Protein AF-A0A1I6VZQ8-F1 (afdb_monomer_lite)

Secondary structure (DSSP, 8-state):
-GGGGGSS----EEEEEE-TT-HHHHHHHHHTT-EEEEEEEETTTEEEEEEEEESS--PPP---S-EEEETT-HHHHHHHHHTT-EEEEEEEETTEEEEEEE-

Sequence (103 aa):
MEQLKQSDHNYEYVCCTVAPFNIPSLKDKFAQGMEVAALKEKYSDRLRYVFVKELQSERQKEWVNIEKLLMSDIAGQQRLLAEGYRGYEMKFCDGEHWVGFGK

Foldseek 3Di:
DVVVLVDPDPDQKDKDKDAQPPVVVQVVCLVVQWKFLAWDADDPRGTIGITMDGPPDPDDDDFDPKDKDFSVPSVVVRVLSVVVWIFRDWDQDPNTIITITGD

Structure (mmCIF, N/CA/C/O backbone):
data_AF-A0A1I6VZQ8-F1
#
_entry.id   AF-A0A1I6VZQ8-F1
#
loop_
_atom_site.group_PDB
_atom_site.id
_atom_site.type_symbol
_atom_site.label_atom_id
_atom_site.label_alt_id
_atom_site.label_comp_id
_atom_site.label_asym_id
_atom_site.label_entity_id
_atom_site.label_seq_id
_atom_site.pdbx_PDB_ins_code
_atom_site.Cartn_x
_atom_site.Cartn_y
_atom_site.Cartn_z
_atom_site.occupancy
_atom_site.B_iso_or_equiv
_atom_site.auth_seq_id
_atom_site.auth_comp_id
_atom_site.auth_asym_id
_atom_site.auth_atom_id
_atom_site.pdbx_PDB_model_num
ATOM 1 N N . MET A 1 1 ? -12.305 12.278 6.247 1.00 63.19 1 MET A N 1
ATOM 2 C CA . MET A 1 1 ? -13.120 11.190 6.837 1.00 63.19 1 MET A CA 1
ATOM 3 C C . MET A 1 1 ? -13.920 11.607 8.066 1.00 63.19 1 MET A C 1
ATOM 5 O O . MET A 1 1 ? -14.862 10.902 8.383 1.00 63.19 1 MET A O 1
ATOM 9 N N . GLU A 1 2 ? -13.631 12.741 8.713 1.00 67.38 2 GLU A N 1
ATOM 10 C CA . GLU A 1 2 ? -14.380 13.180 9.908 1.00 67.38 2 GLU A CA 1
ATOM 11 C C . GLU A 1 2 ? -15.895 13.329 9.687 1.00 67.38 2 GLU A C 1
ATOM 13 O O . GLU A 1 2 ? -16.673 12.958 10.554 1.00 67.38 2 GLU A O 1
ATOM 18 N N . GLN A 1 3 ? -16.337 13.761 8.502 1.00 68.81 3 GLN A N 1
ATOM 19 C CA . GLN A 1 3 ? -17.770 13.852 8.182 1.00 68.81 3 GLN A CA 1
ATOM 20 C C . GLN A 1 3 ? -18.486 12.488 8.177 1.00 68.81 3 GLN A C 1
ATOM 22 O O . GLN A 1 3 ? -19.660 12.422 8.517 1.00 68.81 3 GLN A O 1
ATOM 27 N N . LEU A 1 4 ? -17.790 11.390 7.844 1.00 64.62 4 LEU A N 1
ATOM 28 C CA . LEU A 1 4 ? -18.366 10.035 7.882 1.00 64.62 4 LEU A CA 1
ATOM 29 C C . LEU A 1 4 ? -18.550 9.521 9.315 1.00 64.62 4 LEU A C 1
ATOM 31 O O . LEU A 1 4 ? -19.404 8.675 9.544 1.00 64.62 4 LEU A O 1
ATOM 35 N N . LYS A 1 5 ? -17.788 10.044 10.284 1.00 63.34 5 LYS A N 1
ATOM 36 C CA . LYS A 1 5 ? -17.992 9.729 11.706 1.00 63.34 5 LYS A CA 1
ATOM 37 C C . LYS A 1 5 ? -19.249 10.396 12.281 1.00 63.34 5 LYS A C 1
ATOM 39 O O . LYS A 1 5 ? -19.694 10.013 13.353 1.00 63.34 5 LYS A O 1
ATOM 44 N N . GLN A 1 6 ? -19.788 11.411 11.598 1.00 64.50 6 GLN A N 1
ATOM 45 C CA . GLN A 1 6 ? -20.920 12.227 12.056 1.00 64.50 6 GLN A CA 1
ATOM 46 C C . GLN A 1 6 ? -22.268 11.786 11.464 1.00 64.50 6 GLN A C 1
ATOM 48 O O . GLN A 1 6 ? -23.300 12.337 11.834 1.00 64.50 6 GLN A O 1
ATOM 53 N N . SER A 1 7 ? -22.277 10.829 10.531 1.00 63.03 7 SER A N 1
ATOM 54 C CA . SER A 1 7 ? -23.513 10.256 9.990 1.00 63.03 7 SER A CA 1
ATOM 55 C C . SER A 1 7 ? -24.046 9.136 10.888 1.00 63.03 7 SER A C 1
ATOM 57 O O . SER A 1 7 ? -23.254 8.306 11.322 1.00 63.03 7 SER A O 1
ATOM 59 N N . ASP A 1 8 ? -25.372 9.046 11.059 1.00 60.81 8 ASP A N 1
ATOM 60 C CA . ASP A 1 8 ? -26.119 7.985 11.783 1.00 60.81 8 ASP A CA 1
ATOM 61 C C . ASP A 1 8 ? -25.990 6.569 11.165 1.00 60.81 8 ASP A C 1
ATOM 63 O O . ASP A 1 8 ? -26.847 5.698 11.329 1.00 60.81 8 ASP A O 1
ATOM 67 N N . HIS A 1 9 ? -24.944 6.314 10.383 1.00 61.22 9 HIS A N 1
ATOM 68 C CA . HIS A 1 9 ? -24.734 5.049 9.704 1.00 61.22 9 HIS A CA 1
ATOM 69 C C . HIS A 1 9 ? -23.712 4.183 10.446 1.00 61.22 9 HIS A C 1
ATOM 71 O O . HIS A 1 9 ? -22.569 4.584 10.651 1.00 61.22 9 HIS A O 1
ATOM 77 N N . ASN A 1 10 ? -24.113 2.947 10.761 1.00 74.62 10 ASN A N 1
ATOM 78 C CA . ASN A 1 10 ? -23.308 1.910 11.421 1.00 74.62 10 ASN A CA 1
ATOM 79 C C . ASN A 1 10 ? -22.236 1.298 10.491 1.00 74.62 10 ASN A C 1
ATOM 81 O O . ASN A 1 10 ? -22.110 0.078 10.403 1.00 74.62 10 ASN A O 1
ATOM 85 N N . TYR A 1 11 ? -21.497 2.108 9.731 1.00 81.69 11 TYR A N 1
ATOM 86 C CA . TYR A 1 11 ? -20.400 1.592 8.915 1.00 81.69 11 TYR A CA 1
ATOM 87 C C . TYR A 1 11 ? -19.148 1.422 9.772 1.00 81.69 11 TYR A C 1
ATOM 89 O O . TYR A 1 11 ? -18.625 2.380 10.336 1.00 81.69 11 TYR A O 1
ATOM 97 N N . GLU A 1 12 ? -18.637 0.197 9.828 1.00 86.12 12 GLU A N 1
ATOM 98 C CA . GLU A 1 12 ? -17.405 -0.114 10.559 1.00 86.12 12 GLU A CA 1
ATOM 99 C C . GLU A 1 12 ? -16.156 0.150 9.710 1.00 86.12 12 GLU A C 1
ATOM 101 O O . GLU A 1 12 ? -15.122 0.568 10.228 1.00 86.12 12 GLU A O 1
ATOM 106 N N . TYR A 1 13 ? -16.264 -0.017 8.388 1.00 89.69 13 TYR A N 1
ATOM 107 C CA . TYR A 1 13 ? -15.141 0.092 7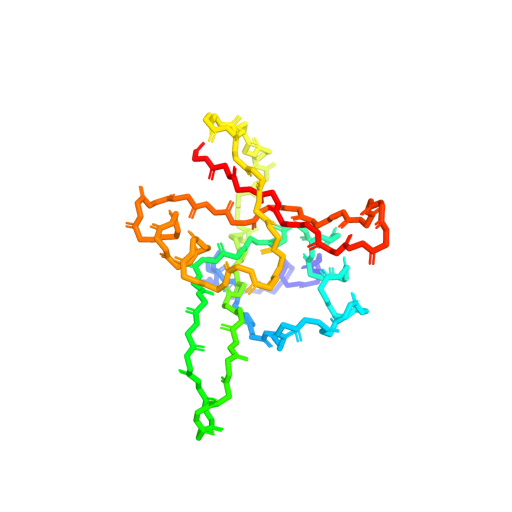.462 1.00 89.69 13 TYR A CA 1
ATOM 108 C C . TYR A 1 13 ? -15.468 0.958 6.248 1.00 89.69 13 TYR A C 1
ATOM 110 O O . TYR A 1 13 ? -16.563 0.899 5.689 1.00 89.69 13 TYR A O 1
ATOM 118 N N . VAL A 1 14 ? -14.464 1.695 5.777 1.00 91.94 14 VAL A N 1
ATOM 119 C CA . VAL A 1 14 ? -14.454 2.329 4.458 1.00 91.94 14 VAL A CA 1
ATOM 120 C C . VAL A 1 14 ? -13.366 1.697 3.598 1.00 91.94 14 VAL A C 1
ATOM 122 O O . VAL A 1 14 ? -12.226 1.527 4.031 1.00 91.94 14 VAL A O 1
ATOM 125 N N . CYS A 1 15 ? -13.718 1.361 2.359 1.00 95.19 15 CYS A N 1
ATOM 126 C CA . CYS A 1 15 ? -12.820 0.703 1.419 1.00 95.19 15 CYS A CA 1
ATOM 127 C C . CYS A 1 15 ? -12.726 1.495 0.117 1.00 95.19 15 CYS A C 1
ATOM 129 O O . CYS A 1 15 ? -13.716 2.042 -0.368 1.00 95.19 15 CYS A O 1
ATOM 131 N N . CYS A 1 16 ? -11.550 1.500 -0.502 1.00 96.00 16 CYS A N 1
ATOM 132 C CA . CYS A 1 16 ? -11.388 2.000 -1.864 1.00 96.00 16 CYS A CA 1
ATOM 133 C C . CYS A 1 16 ? -10.303 1.227 -2.607 1.00 96.00 16 CYS A C 1
ATOM 135 O O . CYS A 1 16 ? -9.499 0.520 -2.003 1.00 96.00 16 CYS A O 1
ATOM 137 N N . THR A 1 17 ? -10.259 1.365 -3.930 1.00 97.19 17 THR A N 1
ATOM 138 C CA . THR A 1 17 ? -9.188 0.774 -4.735 1.00 97.19 17 THR A CA 1
ATOM 139 C C . THR A 1 17 ? -8.362 1.836 -5.426 1.00 97.19 17 THR A C 1
ATOM 141 O O . THR A 1 17 ? -8.929 2.757 -6.009 1.00 97.19 17 THR A O 1
ATOM 144 N N . VAL A 1 18 ? -7.042 1.670 -5.430 1.00 97.31 18 VAL A N 1
ATOM 145 C CA . VAL A 1 18 ? -6.106 2.589 -6.087 1.00 97.31 18 VAL A CA 1
ATOM 146 C C . VAL A 1 18 ? -5.174 1.785 -6.988 1.00 97.31 18 VAL A C 1
ATOM 148 O O . VAL A 1 18 ? -4.749 0.687 -6.634 1.00 97.31 18 VAL A O 1
ATOM 151 N N . ALA A 1 19 ? -4.894 2.296 -8.186 1.00 96.44 19 ALA A N 1
ATOM 152 C CA . ALA A 1 19 ? -3.895 1.692 -9.062 1.00 96.44 19 ALA A CA 1
ATOM 153 C C . ALA A 1 19 ? -2.491 1.836 -8.445 1.00 96.44 19 ALA A C 1
ATOM 155 O O . ALA A 1 19 ? -2.189 2.909 -7.910 1.00 96.44 19 ALA A O 1
ATOM 156 N N . PRO A 1 20 ? -1.618 0.819 -8.545 1.00 94.31 20 PRO A N 1
ATOM 157 C CA . PRO A 1 20 ? -0.196 0.999 -8.277 1.00 94.31 20 PRO A CA 1
ATOM 158 C C . PRO A 1 20 ? 0.361 2.185 -9.068 1.00 94.31 20 PRO A C 1
ATOM 160 O O . PRO A 1 20 ? -0.128 2.494 -10.156 1.00 94.31 20 PRO A O 1
ATOM 163 N N . PHE A 1 21 ? 1.345 2.876 -8.497 1.00 95.62 21 PHE A N 1
ATOM 164 C CA . PHE A 1 21 ? 1.975 4.070 -9.073 1.00 95.62 21 PHE A CA 1
ATOM 165 C C . PHE A 1 21 ? 1.062 5.286 -9.310 1.00 95.62 21 PHE A C 1
ATOM 167 O O . PHE A 1 21 ? 1.536 6.318 -9.779 1.00 95.62 21 PHE A O 1
ATOM 174 N N . ASN A 1 22 ? -0.213 5.259 -8.903 1.00 97.12 22 ASN A N 1
ATOM 175 C CA . ASN A 1 22 ? -1.010 6.483 -8.781 1.00 97.12 22 ASN A CA 1
ATOM 176 C C . ASN A 1 22 ? -0.606 7.246 -7.504 1.00 97.12 22 ASN A C 1
ATOM 178 O O . ASN A 1 22 ? -1.339 7.280 -6.512 1.00 97.12 22 ASN A O 1
ATOM 182 N N . ILE A 1 23 ? 0.599 7.826 -7.526 1.00 97.12 23 ILE A N 1
ATOM 183 C CA . ILE A 1 23 ? 1.268 8.434 -6.367 1.00 97.12 23 ILE A CA 1
ATOM 184 C C . ILE A 1 23 ? 0.394 9.469 -5.640 1.00 97.12 23 ILE A C 1
ATOM 186 O O . ILE A 1 23 ? 0.340 9.403 -4.411 1.00 97.12 23 ILE A O 1
ATOM 190 N N . PRO A 1 24 ? -0.330 10.385 -6.320 1.00 97.62 24 PRO A N 1
ATOM 191 C CA . PRO A 1 24 ? -1.193 11.344 -5.630 1.00 97.62 24 PRO A CA 1
ATOM 192 C C . PRO A 1 24 ? -2.297 10.669 -4.810 1.00 97.62 24 PRO A C 1
ATOM 194 O O . PRO A 1 24 ? -2.488 11.004 -3.644 1.00 97.62 24 PRO A O 1
ATOM 197 N N . SER A 1 25 ? -2.987 9.680 -5.389 1.00 97.44 25 SER A N 1
ATOM 198 C CA . SER A 1 25 ? -4.045 8.954 -4.677 1.00 97.44 25 SER A CA 1
ATOM 199 C C . SER A 1 25 ? -3.490 8.107 -3.536 1.00 97.44 25 SER A C 1
ATOM 201 O O . SER A 1 25 ? -4.097 8.057 -2.474 1.00 97.44 25 SER A O 1
ATOM 203 N N . LEU A 1 26 ? -2.336 7.462 -3.726 1.00 97.69 26 LEU A N 1
ATOM 204 C CA . LEU A 1 26 ? -1.701 6.667 -2.674 1.00 97.69 26 LEU A CA 1
ATOM 205 C C . LEU A 1 26 ? -1.305 7.540 -1.480 1.00 97.69 26 LEU A C 1
ATOM 207 O O . LEU A 1 26 ? -1.657 7.209 -0.351 1.00 97.69 26 LEU A O 1
ATOM 211 N N . LYS A 1 27 ? -0.656 8.687 -1.728 1.00 96.75 27 LYS A N 1
ATOM 212 C CA . LYS A 1 27 ? -0.319 9.660 -0.677 1.00 96.75 27 LYS A CA 1
ATOM 213 C C . LYS A 1 27 ? -1.560 10.114 0.089 1.00 96.75 27 LYS A C 1
ATOM 215 O O . LYS A 1 27 ? -1.531 10.114 1.313 1.00 96.75 27 LYS A O 1
ATOM 220 N N . ASP A 1 28 ? -2.643 10.444 -0.617 1.00 96.69 28 ASP A N 1
ATOM 221 C CA . ASP A 1 28 ? -3.924 10.804 0.002 1.00 96.69 28 ASP A CA 1
ATOM 222 C C . ASP A 1 28 ? -4.470 9.678 0.898 1.00 96.69 28 ASP A C 1
ATOM 224 O O . ASP A 1 28 ? -4.833 9.923 2.047 1.00 96.69 28 ASP A O 1
ATOM 228 N N . LYS A 1 29 ? -4.482 8.423 0.425 1.00 96.38 29 LYS A N 1
ATOM 229 C CA . LYS A 1 29 ? -5.032 7.300 1.208 1.00 96.38 29 LYS A CA 1
ATOM 230 C C . LYS A 1 29 ? -4.196 6.977 2.442 1.00 96.38 29 LYS A C 1
ATOM 232 O O . LYS A 1 29 ? -4.769 6.820 3.519 1.00 96.38 29 LYS A O 1
ATOM 237 N N . PHE A 1 30 ? -2.871 6.954 2.318 1.00 95.94 30 PHE A N 1
ATOM 238 C CA . PHE A 1 30 ? -1.989 6.763 3.472 1.00 95.94 30 PHE A CA 1
ATOM 239 C C . PHE A 1 30 ? -2.087 7.928 4.468 1.00 95.94 30 PHE A C 1
ATOM 241 O O . PHE A 1 30 ? -2.174 7.687 5.668 1.00 95.94 30 PHE A O 1
ATOM 248 N N . ALA A 1 31 ? -2.169 9.181 4.002 1.00 93.94 31 ALA A N 1
ATOM 249 C CA . ALA A 1 31 ? -2.348 10.344 4.879 1.00 93.94 31 ALA A CA 1
ATOM 250 C C . ALA A 1 31 ? -3.684 10.313 5.643 1.00 93.94 31 ALA A C 1
ATOM 252 O O . ALA A 1 31 ? -3.772 10.804 6.766 1.00 93.94 31 ALA A O 1
ATOM 253 N N . GLN A 1 32 ? -4.720 9.698 5.067 1.00 91.75 32 GLN A N 1
ATOM 254 C CA . GLN A 1 32 ? -5.994 9.454 5.746 1.00 91.75 32 GLN A CA 1
ATOM 255 C C . GLN A 1 32 ? -5.957 8.255 6.711 1.00 91.75 32 GLN A C 1
ATOM 257 O O . GLN A 1 32 ? -6.990 7.940 7.309 1.00 91.75 32 GLN A O 1
ATOM 262 N N . GLY A 1 33 ? -4.807 7.596 6.883 1.00 92.00 33 GLY A N 1
ATOM 263 C CA . GLY A 1 33 ? -4.639 6.433 7.754 1.00 92.00 33 GLY A CA 1
ATOM 264 C C . GLY A 1 33 ? -5.305 5.172 7.209 1.00 92.00 33 GLY A C 1
ATOM 265 O O . GLY A 1 33 ? -5.749 4.335 7.988 1.00 92.00 33 GLY A O 1
ATOM 266 N N . MET A 1 34 ? -5.462 5.063 5.887 1.00 95.31 34 MET A N 1
ATOM 267 C CA . MET A 1 34 ? -5.932 3.827 5.266 1.00 95.31 34 MET A CA 1
ATOM 268 C C . MET A 1 34 ? -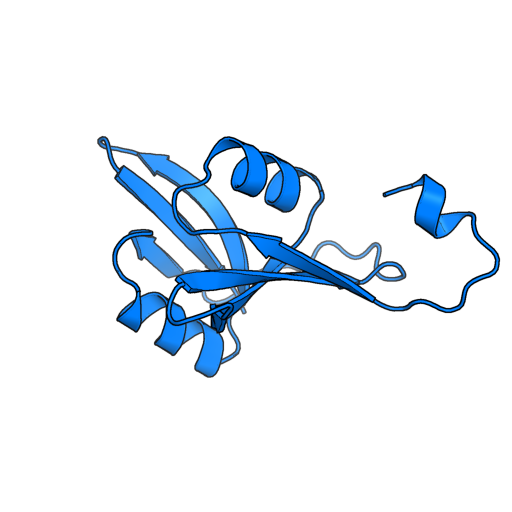4.774 2.847 5.073 1.00 95.31 34 MET A C 1
ATOM 270 O O . MET A 1 34 ? -3.651 3.242 4.768 1.00 95.31 34 MET A O 1
ATOM 274 N N . GLU A 1 35 ? -5.088 1.562 5.151 1.00 96.62 35 GLU A N 1
ATOM 275 C CA . GLU A 1 35 ? -4.137 0.461 5.027 1.00 96.62 35 GLU A CA 1
ATOM 276 C C . GLU A 1 35 ? -4.414 -0.354 3.768 1.00 96.62 35 GLU A C 1
ATOM 278 O O . GLU A 1 35 ? -5.566 -0.606 3.414 1.00 96.62 35 GLU A O 1
ATOM 283 N N . VAL A 1 36 ? -3.365 -0.835 3.109 1.00 98.00 36 VAL A N 1
ATOM 284 C CA . VAL A 1 36 ? -3.476 -1.807 2.025 1.00 98.00 36 VAL A CA 1
ATOM 285 C C . VAL A 1 36 ? -3.746 -3.184 2.619 1.00 98.00 36 VAL A C 1
ATOM 287 O O . VAL A 1 36 ? -2.901 -3.756 3.307 1.00 98.00 36 VAL A O 1
ATOM 290 N N . ALA A 1 37 ? -4.912 -3.737 2.296 1.00 97.62 37 ALA A N 1
ATOM 291 C CA . ALA A 1 37 ? -5.334 -5.064 2.720 1.00 97.62 37 ALA A CA 1
ATOM 292 C C . ALA A 1 37 ? -5.142 -6.149 1.650 1.00 97.62 37 ALA A C 1
ATOM 294 O O . ALA A 1 37 ? -5.114 -7.331 1.981 1.00 97.62 37 ALA A O 1
ATOM 295 N N . ALA A 1 38 ? -5.047 -5.765 0.375 1.00 97.81 38 ALA A N 1
ATOM 296 C CA . ALA A 1 38 ? -4.810 -6.685 -0.734 1.00 97.81 38 ALA A CA 1
ATOM 297 C C . ALA A 1 38 ? -4.235 -5.954 -1.955 1.00 97.81 38 ALA A C 1
ATOM 299 O O . ALA A 1 38 ? -4.493 -4.766 -2.154 1.00 97.81 38 ALA A O 1
ATOM 300 N N . LEU A 1 39 ? -3.535 -6.695 -2.813 1.00 98.00 39 LEU A N 1
ATOM 301 C CA . LEU A 1 39 ? -3.066 -6.263 -4.126 1.00 98.00 39 LEU A CA 1
ATOM 302 C C . LEU A 1 39 ? -3.511 -7.308 -5.151 1.00 98.00 39 LEU A C 1
ATOM 304 O O . LEU A 1 39 ? -2.994 -8.422 -5.168 1.00 98.00 39 LEU A O 1
ATOM 308 N N . LYS A 1 40 ? -4.528 -6.993 -5.955 1.00 96.00 40 LYS A N 1
ATOM 309 C CA . LYS A 1 40 ? -5.133 -7.966 -6.877 1.00 96.00 40 LYS A CA 1
ATOM 310 C C . LYS A 1 40 ? -5.678 -7.322 -8.138 1.00 96.00 40 LYS A C 1
ATOM 312 O O . LYS A 1 40 ? -5.955 -6.122 -8.159 1.00 96.00 40 LYS A O 1
ATOM 317 N N . GLU A 1 41 ? -5.846 -8.128 -9.173 1.00 94.62 41 GLU A N 1
ATOM 318 C CA . GLU A 1 41 ? -6.486 -7.711 -10.414 1.00 94.62 41 GLU A CA 1
ATOM 319 C C . GLU A 1 41 ? -7.977 -7.433 -10.196 1.00 94.62 41 GLU A C 1
ATOM 321 O O . GLU A 1 41 ? -8.686 -8.151 -9.483 1.00 94.62 41 GLU A O 1
ATOM 326 N N . LYS A 1 42 ? -8.444 -6.333 -10.782 1.00 87.62 42 LYS A N 1
ATOM 327 C CA . LYS A 1 42 ? -9.846 -5.916 -10.845 1.00 87.62 42 LYS A CA 1
ATOM 328 C C . LYS A 1 42 ? -10.075 -5.176 -12.160 1.00 87.62 42 LYS A C 1
ATOM 330 O O . LYS A 1 42 ? -9.142 -4.614 -12.716 1.00 87.62 42 LYS A O 1
ATOM 335 N N . TYR A 1 43 ? -11.326 -5.084 -12.608 1.00 84.62 43 TYR A N 1
ATOM 336 C CA . TYR A 1 43 ? -11.699 -4.289 -13.789 1.00 84.62 43 TYR A CA 1
ATOM 337 C C . TYR A 1 43 ? -10.894 -4.664 -15.050 1.00 84.62 43 TYR A C 1
ATOM 339 O O . TYR A 1 43 ? -10.235 -3.801 -15.631 1.00 84.62 43 TYR A O 1
ATOM 347 N N . SER A 1 44 ? -10.948 -5.944 -15.436 1.00 84.56 44 SER A N 1
ATOM 348 C CA . SER A 1 44 ? -10.229 -6.498 -16.595 1.00 84.56 44 SER A CA 1
ATOM 349 C C . SER A 1 44 ? -8.707 -6.390 -16.442 1.00 84.56 44 SER A C 1
ATOM 351 O O . SER A 1 44 ? -8.069 -5.543 -17.062 1.00 84.56 44 SER A O 1
ATOM 353 N N . ASP A 1 45 ? -8.151 -7.218 -15.553 1.00 83.81 45 ASP A N 1
ATOM 354 C CA . ASP A 1 45 ? -6.703 -7.433 -15.370 1.00 83.81 45 ASP A CA 1
ATOM 355 C C . ASP A 1 45 ? -5.909 -6.204 -14.899 1.00 83.81 45 ASP A C 1
ATOM 357 O O . ASP A 1 45 ? -4.680 -6.147 -14.952 1.00 83.81 45 ASP A O 1
ATOM 361 N N . ARG A 1 46 ? -6.597 -5.181 -14.378 1.00 91.44 46 ARG A N 1
ATOM 362 C CA . ARG A 1 46 ? -5.929 -4.005 -13.823 1.00 91.44 46 ARG A CA 1
ATOM 363 C C . ARG A 1 46 ? -5.597 -4.242 -12.365 1.00 91.44 46 ARG A C 1
ATOM 365 O O . ARG A 1 46 ? -6.476 -4.336 -11.508 1.00 91.44 46 ARG A O 1
ATOM 372 N N . LEU A 1 47 ? -4.309 -4.243 -12.064 1.00 96.19 47 LEU A N 1
ATOM 373 C CA . LEU A 1 47 ? -3.828 -4.374 -10.700 1.00 96.19 47 LEU A CA 1
ATOM 374 C C . LEU A 1 47 ? -4.325 -3.210 -9.823 1.00 96.19 47 LEU A C 1
ATOM 376 O O . LEU A 1 47 ? -4.294 -2.037 -10.223 1.00 96.19 47 LEU A O 1
ATOM 380 N N . ARG A 1 48 ? -4.831 -3.525 -8.629 1.00 97.75 48 ARG A N 1
ATOM 381 C CA . ARG A 1 48 ? -5.357 -2.556 -7.664 1.00 97.75 48 ARG A CA 1
ATOM 382 C C . ARG A 1 48 ? -4.933 -2.912 -6.248 1.00 97.75 48 ARG A C 1
ATOM 384 O O . ARG A 1 48 ? -5.162 -4.032 -5.791 1.00 97.75 48 ARG A O 1
ATOM 391 N N . TYR A 1 49 ? -4.432 -1.916 -5.529 1.00 98.25 49 TYR A N 1
ATOM 392 C CA . TYR A 1 49 ? -4.453 -1.945 -4.076 1.00 98.25 49 TYR A CA 1
ATOM 393 C C . TYR A 1 49 ? -5.890 -1.816 -3.594 1.00 98.25 49 TYR A C 1
ATOM 395 O O . TYR A 1 49 ? -6.640 -0.971 -4.085 1.00 98.25 49 TYR A O 1
ATOM 403 N N . VAL A 1 50 ? -6.266 -2.643 -2.628 1.00 97.88 50 VAL A N 1
ATOM 404 C CA . VAL A 1 50 ? -7.500 -2.511 -1.858 1.00 97.88 50 VAL A CA 1
ATOM 405 C C . VAL A 1 50 ? -7.128 -1.869 -0.534 1.00 97.88 50 VAL A C 1
ATOM 407 O O . VAL A 1 50 ? -6.495 -2.506 0.304 1.00 97.88 50 VAL A O 1
ATOM 410 N N . PHE A 1 51 ? -7.514 -0.611 -0.372 1.00 98.00 51 PHE A N 1
ATOM 411 C CA . PHE A 1 51 ? -7.374 0.117 0.876 1.00 98.00 51 PHE A CA 1
ATOM 412 C C . PHE A 1 51 ? -8.587 -0.116 1.767 1.00 98.00 51 PHE A C 1
ATOM 414 O O . PHE A 1 51 ? -9.716 -0.161 1.272 1.00 98.00 51 PHE A O 1
ATOM 421 N N . VAL A 1 52 ? -8.345 -0.202 3.067 1.00 95.69 52 VAL A N 1
ATOM 422 C CA . VAL A 1 52 ? -9.358 -0.281 4.116 1.00 95.69 52 VAL A CA 1
ATOM 423 C C . VAL A 1 52 ? -9.019 0.709 5.221 1.00 95.69 52 VAL A C 1
ATOM 425 O O . VAL A 1 52 ? -7.850 0.961 5.506 1.00 95.69 52 VAL A O 1
ATOM 428 N N . LYS A 1 53 ? -10.041 1.269 5.856 1.00 92.38 53 LYS A N 1
ATOM 429 C CA . LYS A 1 53 ? -9.904 1.948 7.137 1.00 92.38 53 LYS A CA 1
ATOM 430 C C . LYS A 1 53 ? -11.093 1.614 8.013 1.00 92.38 53 LYS A C 1
ATOM 432 O O . LYS A 1 53 ? -12.232 1.683 7.560 1.00 92.38 53 LYS A O 1
ATOM 437 N N . GLU A 1 54 ? -10.804 1.276 9.254 1.00 90.00 54 GLU A N 1
ATOM 438 C CA . GLU A 1 54 ? -11.803 1.126 10.301 1.00 90.00 54 GLU A CA 1
ATOM 439 C C . GLU A 1 54 ? -12.199 2.512 10.826 1.00 90.00 54 GLU A C 1
ATOM 441 O O . GLU A 1 54 ? -11.338 3.334 11.140 1.00 90.00 54 GLU A O 1
ATOM 446 N N . LEU A 1 55 ? -13.496 2.813 10.857 1.00 85.50 55 LEU A N 1
ATOM 447 C CA . LEU A 1 55 ? -14.001 4.151 11.189 1.00 85.50 55 LEU A CA 1
ATOM 448 C C . LEU A 1 55 ? -14.105 4.392 12.701 1.00 85.50 55 LEU A C 1
ATOM 450 O O . LEU A 1 55 ? -13.979 5.532 13.141 1.00 85.50 55 LEU A O 1
ATOM 454 N N . GLN A 1 56 ? -14.315 3.321 13.468 1.00 76.38 56 GLN A N 1
ATOM 455 C CA . GLN A 1 56 ? -14.545 3.341 14.919 1.00 76.38 56 GLN A CA 1
ATOM 456 C C . GLN A 1 56 ? -13.245 3.195 15.731 1.00 76.38 56 GLN A C 1
ATOM 458 O O . GLN A 1 56 ? -13.215 3.483 16.924 1.00 76.38 56 GLN A O 1
ATOM 463 N N . SER A 1 57 ? -12.157 2.749 15.097 1.00 68.62 57 SER A N 1
ATOM 464 C CA . SER A 1 57 ? -10.876 2.539 15.767 1.00 68.62 57 SER A CA 1
ATOM 465 C C . SER A 1 57 ? -10.023 3.803 15.686 1.00 68.62 57 SER A C 1
ATOM 467 O O . SER A 1 57 ? -9.436 4.116 14.652 1.00 68.62 57 SER A O 1
ATOM 469 N N . GLU A 1 58 ? -9.946 4.548 16.791 1.00 62.62 58 GLU A N 1
ATOM 470 C CA . GLU A 1 58 ? -9.007 5.675 16.944 1.00 62.62 58 GLU A CA 1
ATOM 471 C C . GLU A 1 58 ? -7.613 5.222 17.397 1.00 62.62 58 GLU A C 1
ATOM 473 O O . GLU A 1 58 ? -6.710 6.034 17.606 1.00 62.62 58 GLU A O 1
ATOM 478 N N . ARG A 1 59 ? -7.415 3.910 17.560 1.00 63.69 59 ARG A N 1
ATOM 479 C CA . ARG A 1 59 ? -6.162 3.363 18.060 1.00 63.69 59 ARG A CA 1
ATOM 480 C C . ARG A 1 59 ? -5.114 3.403 16.953 1.00 63.69 59 ARG A C 1
ATOM 482 O O . ARG A 1 59 ? -5.276 2.774 15.909 1.00 63.69 59 ARG A O 1
ATOM 489 N N . GLN A 1 60 ? -4.012 4.108 17.199 1.00 67.00 60 GLN A N 1
ATOM 490 C CA . GLN A 1 60 ? -2.818 3.960 16.374 1.00 67.00 60 GLN A CA 1
ATOM 491 C C . GLN A 1 60 ? -2.352 2.505 16.476 1.00 67.00 60 GLN A C 1
ATOM 493 O O . GLN A 1 60 ? -2.083 2.014 17.573 1.00 67.00 60 GLN A O 1
ATOM 498 N N . LYS A 1 61 ? -2.322 1.797 15.343 1.00 76.75 61 LYS A N 1
ATOM 499 C CA . LYS A 1 61 ? -1.769 0.445 15.293 1.00 76.75 61 LYS A CA 1
ATOM 500 C C . LYS A 1 61 ? -0.258 0.536 15.438 1.00 76.75 61 LYS A C 1
ATOM 502 O O . LYS A 1 61 ? 0.408 1.207 14.651 1.00 76.75 61 LYS A O 1
ATOM 507 N N . GLU A 1 62 ? 0.265 -0.139 16.449 1.00 86.38 62 GLU A N 1
ATOM 508 C CA . GLU A 1 62 ? 1.693 -0.388 16.570 1.00 86.38 62 GLU A CA 1
ATOM 509 C C . GLU A 1 62 ? 2.045 -1.537 15.629 1.00 86.38 62 GLU A C 1
ATOM 511 O O . GLU A 1 62 ? 1.620 -2.670 15.837 1.00 86.38 62 GLU A O 1
ATOM 516 N N . TRP A 1 63 ? 2.778 -1.225 14.564 1.00 91.69 63 TRP A N 1
ATOM 517 C CA . TRP A 1 63 ? 3.228 -2.219 13.598 1.00 91.69 63 TRP A CA 1
ATOM 518 C C . TRP A 1 63 ? 4.389 -3.027 14.169 1.00 91.69 63 TRP A C 1
ATOM 520 O O . TRP A 1 63 ? 5.420 -2.457 14.536 1.00 91.69 63 TRP A O 1
ATOM 530 N N . VAL A 1 64 ? 4.256 -4.351 14.178 1.00 91.81 64 VAL A N 1
ATOM 531 C CA . VAL A 1 64 ? 5.365 -5.272 14.447 1.00 91.81 64 VAL A CA 1
ATOM 532 C C . VAL A 1 64 ? 5.830 -5.933 13.150 1.00 91.81 64 VAL A C 1
ATOM 534 O O . VAL A 1 64 ? 5.133 -5.899 12.137 1.00 91.81 64 VAL A O 1
ATOM 537 N N . ASN A 1 65 ? 7.029 -6.526 13.170 1.00 93.56 65 ASN A N 1
ATOM 538 C CA . ASN A 1 65 ? 7.621 -7.234 12.027 1.00 93.56 65 ASN A CA 1
ATOM 539 C C . ASN A 1 65 ? 7.594 -6.397 10.737 1.00 93.56 65 ASN A C 1
ATOM 541 O O . ASN A 1 65 ? 6.974 -6.777 9.757 1.00 93.56 65 ASN A O 1
ATOM 545 N N . ILE A 1 66 ? 8.216 -5.218 10.747 1.00 96.31 66 ILE A N 1
ATOM 546 C CA . ILE A 1 66 ? 8.144 -4.295 9.610 1.00 96.31 66 ILE A CA 1
ATOM 547 C C . ILE A 1 66 ? 9.035 -4.773 8.459 1.00 96.31 66 ILE A C 1
ATOM 549 O O . ILE A 1 66 ? 10.241 -4.950 8.627 1.00 96.31 66 ILE A O 1
ATOM 553 N N . GLU A 1 67 ? 8.451 -4.871 7.269 1.00 97.56 67 GLU A N 1
ATOM 554 C CA . GLU A 1 67 ? 9.149 -5.136 6.012 1.00 97.56 67 GLU A CA 1
ATOM 555 C C . GLU A 1 67 ? 8.910 -4.000 5.016 1.00 97.56 67 GLU A C 1
ATOM 557 O O . GLU A 1 67 ? 7.869 -3.342 5.017 1.00 97.56 67 GLU A O 1
ATOM 562 N N . LYS A 1 68 ? 9.888 -3.743 4.147 1.00 97.25 68 LYS A N 1
ATOM 563 C CA . LYS A 1 68 ?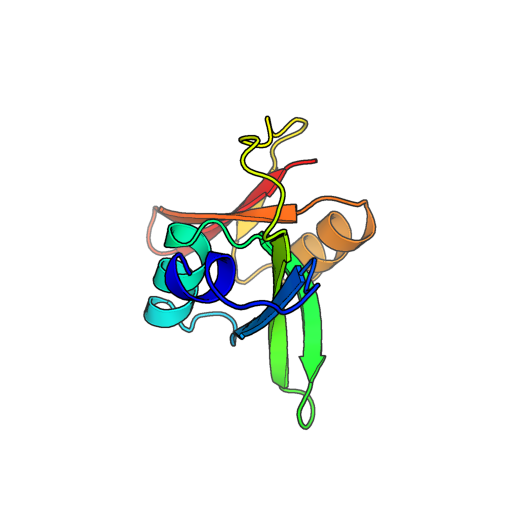 9.770 -2.751 3.074 1.00 97.25 68 LYS A CA 1
ATOM 564 C C . LYS A 1 68 ? 10.045 -3.432 1.754 1.00 97.25 68 LYS A C 1
ATOM 566 O O . LYS A 1 68 ? 11.107 -4.019 1.581 1.00 97.25 68 LYS A O 1
ATOM 571 N N . LEU A 1 69 ? 9.104 -3.309 0.830 1.00 98.12 69 LEU A N 1
ATOM 572 C CA . LEU A 1 69 ? 9.232 -3.855 -0.513 1.00 98.12 69 LEU A CA 1
ATOM 573 C C . LEU A 1 69 ? 9.109 -2.740 -1.539 1.00 98.12 69 LEU A C 1
ATOM 575 O O . LEU A 1 69 ? 8.405 -1.748 -1.322 1.00 98.12 69 LEU A O 1
ATOM 579 N N . LEU A 1 70 ? 9.779 -2.916 -2.672 1.00 98.06 70 LEU A N 1
ATOM 580 C CA . LEU A 1 70 ? 9.561 -2.065 -3.829 1.00 98.06 70 LEU A CA 1
ATOM 581 C C . LEU A 1 70 ? 8.099 -2.161 -4.264 1.00 98.06 70 LEU A C 1
ATOM 583 O O . LEU A 1 70 ? 7.513 -3.240 -4.299 1.00 98.06 70 LEU A O 1
ATOM 587 N N . MET A 1 71 ? 7.517 -1.034 -4.668 1.00 97.62 71 MET A N 1
ATOM 588 C CA . MET A 1 71 ? 6.161 -0.998 -5.218 1.00 97.62 71 MET A CA 1
ATOM 589 C C . MET A 1 71 ? 6.045 -1.844 -6.496 1.00 97.62 71 MET A C 1
ATOM 591 O O . MET A 1 71 ? 4.956 -2.323 -6.806 1.00 97.62 71 MET A O 1
ATOM 595 N N . SER A 1 72 ? 7.154 -2.040 -7.217 1.00 97.31 72 SER A N 1
ATOM 596 C CA . SER A 1 72 ? 7.264 -2.924 -8.382 1.00 97.31 72 SER A CA 1
ATOM 597 C C . SER A 1 72 ? 7.334 -4.413 -8.025 1.00 97.31 72 SER A C 1
ATOM 599 O O . SER A 1 72 ? 7.020 -5.240 -8.879 1.00 97.31 72 SER A O 1
ATOM 601 N N . ASP A 1 73 ? 7.680 -4.778 -6.785 1.00 98.12 73 ASP A N 1
ATOM 602 C CA . ASP A 1 73 ? 7.681 -6.169 -6.321 1.00 98.12 73 ASP A CA 1
ATOM 603 C C . ASP A 1 73 ? 6.254 -6.619 -5.981 1.00 98.12 73 ASP A C 1
ATOM 605 O O . ASP A 1 73 ? 5.830 -6.672 -4.826 1.00 98.12 73 ASP A O 1
ATOM 609 N N . ILE A 1 74 ? 5.462 -6.882 -7.019 1.00 97.69 74 ILE A N 1
ATOM 610 C CA . ILE A 1 74 ? 4.052 -7.256 -6.874 1.00 97.69 74 ILE A CA 1
ATOM 611 C C . ILE A 1 74 ? 3.910 -8.589 -6.134 1.00 97.69 74 ILE A C 1
ATOM 613 O O . ILE A 1 74 ? 3.057 -8.712 -5.254 1.00 97.69 74 ILE A O 1
ATOM 617 N N . ALA A 1 75 ? 4.759 -9.566 -6.459 1.00 98.12 75 ALA A N 1
ATOM 618 C CA . ALA A 1 75 ? 4.701 -10.902 -5.878 1.00 98.12 75 ALA A CA 1
ATOM 619 C C . ALA A 1 75 ? 5.061 -10.888 -4.385 1.00 98.12 75 ALA A C 1
ATOM 621 O O . ALA A 1 75 ? 4.338 -11.474 -3.577 1.00 98.12 75 ALA A O 1
ATOM 622 N N . GLY A 1 76 ? 6.124 -10.175 -3.996 1.00 98.31 76 GLY A N 1
ATOM 623 C CA . GLY A 1 76 ? 6.508 -10.027 -2.595 1.00 98.31 76 GLY A CA 1
ATOM 624 C C . GLY A 1 76 ? 5.430 -9.320 -1.777 1.00 98.31 76 GLY A C 1
ATOM 625 O O . GLY A 1 76 ? 5.070 -9.782 -0.694 1.00 98.31 76 GLY A O 1
ATOM 626 N N . GLN A 1 77 ? 4.838 -8.255 -2.322 1.00 98.56 77 GLN A N 1
ATOM 627 C CA . GLN A 1 77 ? 3.737 -7.555 -1.660 1.00 98.56 77 GLN A CA 1
ATOM 628 C C . GLN A 1 77 ? 2.510 -8.452 -1.484 1.00 98.56 77 GLN A C 1
ATOM 630 O O . GLN A 1 77 ? 1.923 -8.491 -0.405 1.00 98.56 77 GLN A O 1
ATOM 635 N N . GLN A 1 78 ? 2.120 -9.197 -2.522 1.00 98.44 78 GLN A N 1
ATOM 636 C CA . GLN A 1 78 ? 1.013 -10.152 -2.440 1.00 98.44 78 GLN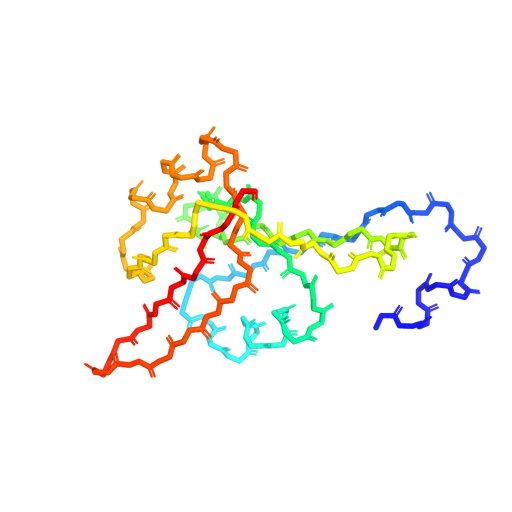 A CA 1
ATOM 637 C C . GLN A 1 78 ? 1.269 -11.237 -1.392 1.00 98.44 78 GLN A C 1
ATOM 639 O O . GLN A 1 78 ? 0.352 -11.576 -0.644 1.00 98.44 78 GLN A O 1
ATOM 644 N N . ARG A 1 79 ? 2.508 -11.734 -1.302 1.00 98.50 79 ARG A N 1
ATOM 645 C CA . ARG A 1 79 ? 2.925 -12.707 -0.289 1.00 98.50 79 ARG A CA 1
ATOM 646 C C . ARG A 1 79 ? 2.755 -12.153 1.127 1.00 98.50 79 ARG A C 1
ATOM 648 O O . ARG A 1 79 ? 2.044 -12.764 1.918 1.00 98.50 79 ARG A O 1
ATOM 655 N N . LEU A 1 80 ? 3.319 -10.981 1.434 1.00 98.38 80 LEU A N 1
ATOM 656 C CA . LEU A 1 80 ? 3.185 -10.377 2.769 1.00 98.38 80 LEU A CA 1
ATOM 657 C C . LEU A 1 80 ? 1.720 -10.109 3.137 1.00 98.38 80 LEU A C 1
ATOM 659 O O . LEU A 1 80 ? 1.286 -10.395 4.253 1.00 98.38 80 LEU A O 1
ATOM 663 N N . LEU A 1 81 ? 0.925 -9.618 2.181 1.00 98.12 81 LEU A N 1
ATOM 664 C CA . LEU A 1 81 ? -0.509 -9.394 2.380 1.00 98.12 81 LEU A CA 1
ATOM 665 C C . LEU A 1 81 ? -1.262 -10.699 2.692 1.00 98.12 81 LEU A C 1
ATOM 667 O O . LEU A 1 81 ? -2.176 -10.691 3.516 1.00 98.12 81 LEU A O 1
ATOM 671 N N . ALA A 1 82 ? -0.876 -11.822 2.077 1.00 97.69 82 ALA A N 1
ATOM 672 C CA . ALA A 1 82 ? -1.437 -13.141 2.376 1.00 97.69 82 ALA A CA 1
ATOM 673 C C . ALA A 1 82 ? -0.999 -13.683 3.752 1.00 97.69 82 ALA A C 1
ATOM 675 O O . ALA A 1 82 ? -1.770 -14.379 4.409 1.00 97.69 82 ALA A O 1
ATOM 676 N N . GLU A 1 83 ? 0.196 -13.320 4.224 1.00 97.44 83 GLU A N 1
ATOM 677 C CA . GLU A 1 83 ? 0.731 -13.664 5.556 1.00 97.44 83 GLU A CA 1
ATOM 678 C C . GLU A 1 83 ? 0.131 -12.810 6.700 1.00 97.44 83 GLU A C 1
ATOM 680 O O . GLU A 1 83 ? 0.438 -13.005 7.887 1.00 97.44 83 GLU A O 1
ATOM 685 N N . GLY A 1 84 ? -0.760 -11.876 6.353 1.00 96.50 84 GLY A N 1
ATOM 686 C CA . GLY A 1 84 ? -1.512 -11.036 7.283 1.00 96.50 84 GLY A CA 1
ATOM 687 C C . GLY A 1 84 ? -0.904 -9.659 7.535 1.00 96.50 84 GLY A C 1
ATOM 688 O O . GLY A 1 84 ? -1.411 -8.941 8.394 1.00 96.50 84 GLY A O 1
ATOM 689 N N . TYR A 1 85 ? 0.140 -9.272 6.800 1.00 97.94 85 TYR A N 1
ATOM 690 C CA . TYR A 1 85 ? 0.669 -7.915 6.866 1.00 97.94 85 TYR A CA 1
ATOM 691 C C . TYR A 1 85 ? -0.303 -6.922 6.218 1.00 97.94 85 TYR A C 1
ATOM 693 O O . TYR A 1 85 ? -1.136 -7.266 5.371 1.00 97.94 85 TYR A O 1
ATOM 701 N N . ARG A 1 86 ? -0.159 -5.649 6.579 1.00 97.69 86 ARG A N 1
ATOM 702 C CA . ARG A 1 86 ? -0.858 -4.512 5.982 1.00 97.69 86 ARG A CA 1
ATOM 703 C C . ARG A 1 86 ? 0.146 -3.492 5.483 1.00 97.69 86 ARG A C 1
ATOM 705 O O . ARG A 1 86 ? 1.092 -3.152 6.187 1.00 97.69 86 ARG A O 1
ATOM 712 N N . GLY A 1 87 ? -0.077 -2.987 4.273 1.00 97.81 87 GLY A N 1
ATOM 713 C CA . GLY A 1 87 ? 0.702 -1.860 3.767 1.00 97.81 87 GLY A CA 1
ATOM 714 C C . GLY A 1 87 ? 0.228 -0.579 4.446 1.00 97.81 87 GLY A C 1
ATOM 715 O O . GLY A 1 87 ? -0.942 -0.231 4.309 1.00 97.81 87 GLY A O 1
ATOM 716 N N . TYR A 1 88 ? 1.097 0.112 5.173 1.00 96.50 88 TYR A N 1
ATOM 717 C CA . TYR A 1 88 ? 0.694 1.235 6.031 1.00 96.50 88 TYR A CA 1
ATOM 718 C C . TYR A 1 88 ? 1.344 2.568 5.653 1.00 96.50 88 TYR A C 1
ATOM 720 O O . TYR A 1 88 ? 0.873 3.626 6.062 1.00 96.50 88 TYR A O 1
ATOM 728 N N . GLU A 1 89 ? 2.408 2.540 4.853 1.00 96.62 89 GLU A N 1
ATOM 729 C CA . GLU A 1 89 ? 3.065 3.744 4.358 1.00 96.62 89 GLU A CA 1
ATOM 730 C C . GLU A 1 89 ? 3.659 3.532 2.965 1.00 96.62 89 GLU A C 1
ATOM 732 O O . GLU A 1 89 ? 3.900 2.405 2.529 1.00 96.62 89 GLU A O 1
ATOM 737 N N . MET A 1 90 ? 3.972 4.641 2.293 1.00 97.06 90 MET A N 1
ATOM 738 C CA . MET A 1 90 ? 4.843 4.641 1.124 1.00 97.06 90 MET A CA 1
ATOM 739 C C . MET A 1 90 ? 5.945 5.687 1.263 1.00 97.06 90 MET A C 1
ATOM 741 O O . MET A 1 90 ? 5.722 6.774 1.800 1.00 97.06 90 MET A O 1
ATOM 745 N N . LYS A 1 91 ? 7.124 5.382 0.726 1.00 96.62 91 LYS A N 1
ATOM 746 C CA . LYS A 1 91 ? 8.277 6.286 0.687 1.00 96.62 91 LYS A CA 1
ATOM 747 C C . LYS A 1 91 ? 8.873 6.323 -0.713 1.00 96.62 91 LYS A C 1
ATOM 749 O O . LYS A 1 91 ? 8.692 5.402 -1.504 1.00 96.62 91 LYS A O 1
ATOM 754 N N . PHE A 1 92 ? 9.535 7.428 -1.026 1.00 96.75 92 PHE A N 1
ATOM 755 C CA . PHE A 1 92 ? 10.325 7.571 -2.241 1.00 96.75 92 PHE A CA 1
ATOM 756 C C . PHE A 1 92 ? 11.782 7.745 -1.829 1.00 96.75 92 PHE A C 1
ATOM 758 O O . PHE A 1 92 ? 12.109 8.727 -1.161 1.00 96.75 92 PHE A O 1
ATOM 765 N N . CYS A 1 93 ? 12.614 6.766 -2.167 1.00 95.00 93 CYS A N 1
ATOM 766 C CA . CYS A 1 93 ? 14.025 6.703 -1.797 1.00 95.00 93 CYS A CA 1
ATOM 767 C C . CYS A 1 93 ? 14.804 6.157 -2.994 1.00 95.00 93 CYS A C 1
ATOM 769 O O . CYS A 1 93 ? 14.324 5.244 -3.660 1.00 95.00 93 CYS A O 1
ATOM 771 N N . ASP A 1 94 ? 15.966 6.744 -3.279 1.00 93.62 94 ASP A N 1
ATOM 772 C CA . ASP A 1 94 ? 16.876 6.301 -4.346 1.00 93.62 94 ASP A CA 1
ATOM 773 C C . ASP A 1 94 ? 16.228 6.183 -5.738 1.00 93.62 94 ASP A C 1
ATOM 775 O O . ASP A 1 94 ? 16.589 5.340 -6.550 1.00 93.62 94 ASP A O 1
ATOM 779 N N . GLY A 1 95 ? 15.257 7.054 -6.031 1.00 95.06 95 GLY A N 1
ATOM 780 C CA . GLY A 1 95 ? 14.555 7.057 -7.318 1.00 95.06 95 GLY A CA 1
ATOM 781 C C . GLY A 1 95 ? 13.416 6.040 -7.425 1.00 95.06 95 GLY A C 1
ATOM 782 O O . GLY A 1 95 ? 12.754 5.989 -8.460 1.00 95.06 95 GLY A 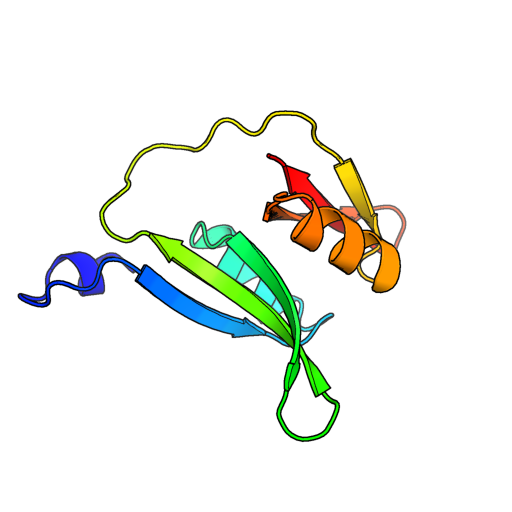O 1
ATOM 783 N N . GLU A 1 96 ? 13.134 5.282 -6.364 1.00 96.94 96 GLU A N 1
ATOM 784 C CA . GLU A 1 96 ? 12.133 4.218 -6.364 1.00 96.94 96 GLU A CA 1
ATOM 785 C C . GLU A 1 96 ? 11.061 4.409 -5.285 1.00 96.94 96 GLU A C 1
ATOM 787 O O . GLU A 1 96 ? 11.263 5.037 -4.240 1.00 96.94 96 GLU A O 1
ATOM 792 N N . HIS A 1 97 ? 9.876 3.854 -5.546 1.00 97.44 97 HIS A N 1
ATOM 793 C CA . HIS A 1 97 ? 8.776 3.836 -4.589 1.00 97.44 97 HIS A CA 1
ATOM 794 C C . HIS A 1 97 ? 8.799 2.551 -3.771 1.00 97.44 97 HIS A C 1
ATOM 796 O O . HIS A 1 97 ? 8.731 1.457 -4.323 1.00 97.44 97 HIS A O 1
ATOM 802 N N . TRP A 1 98 ? 8.803 2.706 -2.453 1.00 98.06 98 TRP A N 1
ATOM 803 C CA . TRP A 1 98 ? 8.780 1.623 -1.479 1.00 98.06 98 TRP A CA 1
ATOM 804 C C . TRP A 1 98 ? 7.474 1.657 -0.696 1.00 98.06 98 TRP A C 1
ATOM 806 O O . TRP A 1 98 ? 6.962 2.736 -0.388 1.00 98.06 98 TRP A O 1
ATOM 816 N N . VAL A 1 99 ? 6.951 0.486 -0.352 1.00 98.25 99 VAL A N 1
ATOM 817 C CA . VAL A 1 99 ? 5.768 0.323 0.495 1.00 98.25 99 VAL A CA 1
ATOM 818 C C . VAL A 1 99 ? 6.191 -0.387 1.776 1.00 98.25 99 VAL A C 1
ATOM 820 O O . VAL A 1 99 ? 6.863 -1.419 1.730 1.00 98.25 99 VAL A O 1
ATOM 823 N N . GLY A 1 100 ? 5.834 0.202 2.917 1.00 97.81 100 GLY A N 1
ATOM 824 C CA . GLY A 1 100 ? 6.060 -0.385 4.234 1.00 97.81 100 GLY A CA 1
ATOM 825 C C . GLY A 1 100 ? 4.900 -1.293 4.619 1.00 97.81 100 GLY A C 1
ATOM 826 O O . GLY A 1 100 ? 3.741 -0.885 4.516 1.00 97.81 100 GLY A O 1
ATOM 827 N N . PHE A 1 101 ? 5.220 -2.502 5.066 1.00 98.25 101 PHE A N 1
ATOM 828 C CA . PHE A 1 101 ? 4.285 -3.518 5.526 1.00 98.25 101 PHE A CA 1
ATOM 829 C C . PHE A 1 101 ? 4.550 -3.835 6.991 1.00 98.25 101 PHE A C 1
ATOM 831 O O . PHE A 1 101 ? 5.697 -4.025 7.380 1.00 98.25 101 PHE A O 1
ATOM 838 N N . GLY A 1 102 ? 3.494 -3.894 7.793 1.00 96.94 102 GLY A N 1
ATOM 839 C CA . GLY A 1 102 ? 3.558 -4.261 9.205 1.00 96.94 102 GLY A CA 1
ATOM 840 C C . GLY A 1 102 ? 2.448 -5.239 9.560 1.00 96.94 102 GLY A C 1
ATOM 841 O O . GLY A 1 102 ? 1.450 -5.334 8.839 1.00 96.94 102 GLY A O 1
ATOM 842 N N . LYS A 1 103 ? 2.628 -5.964 10.659 1.00 92.50 103 LYS A N 1
ATOM 843 C CA . LYS A 1 103 ? 1.657 -6.913 11.207 1.00 92.50 103 LYS A CA 1
ATOM 844 C C . LYS A 1 103 ? 1.172 -6.476 12.582 1.00 92.50 103 LYS A C 1
ATOM 846 O O . LYS A 1 103 ? 1.927 -5.735 13.249 1.00 92.50 103 LYS A O 1
#

Radius of gyration: 13.94 Å; chains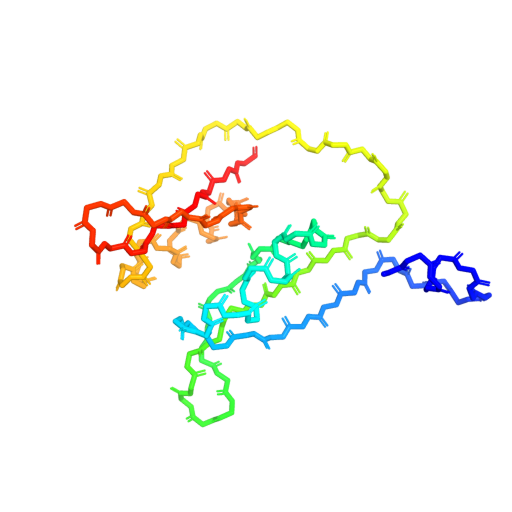: 1; bounding box: 43×28×35 Å

pLDDT: mean 90.82, std 11.14, range [60.81, 98.56]